Protein AF-A0A9P0FHR4-F1 (afdb_monomer)

Nearest PDB structures (foldseek):
  8edc-assembly1_A  TM=9.581E-01  e=1.449E-04  Caenorhabditis elegans
  2iep-assembly1_A  TM=9.322E-01  e=1.226E-04  Rattus norvegicus
  5k6x-assembly1_B  TM=8.510E-01  e=6.176E-04  Mus musculus
  5k6z-assembly1_A  TM=7.476E-01  e=3.536E-04  Mus musculus
  5k6z-assembly1_B  TM=7.997E-01  e=9.125E-04  Mus musculus

Mean predicted aligned error: 11.98 Å

Solvent-accessible surface area (backbone atoms only — not comparable to full-atom values): 7770 Å² total; per-residue (Å²): 92,76,50,78,42,56,73,72,91,50,90,67,71,49,50,64,52,46,24,51,65,92,42,75,59,72,74,55,100,41,32,44,71,46,97,77,44,30,40,37,40,45,88,72,44,58,83,67,39,44,39,36,30,44,35,33,39,34,101,89,47,76,48,71,39,60,61,44,36,35,46,35,49,74,46,80,44,69,69,82,82,79,92,83,71,93,73,86,83,86,80,83,94,79,88,78,70,99,81,72,84,86,38,71,45,77,50,68,48,78,45,73,55,92,53,99,47,91,56,50,80,129

Secondary structure (DSSP, 8-state):
-EE---PPP-SSPPEEEEEETTEEPPP-SSEEE-TTS-EEE-S--GGG-EEEEEEEEETTEEEEPPPEEEEEEEEEEETT------S---S------TT----EEEEEEEEEE--S-SS---

Organism: Brassicogethes aeneus (NCBI:txid1431903)

pLDDT: mean 75.58, std 17.42, range [40.25, 94.06]

Sequence (122 aa):
MELKCMPPAGMPPPRVYWLRGDQVLQSDTAVLVTSEGHLLIGQARTQDTGNYTCVAENIASKRTAPISQIIVYGEFVYLGCDDDYSGEMDRFCPSIPSFIYSGCVGVVYIEESDDDSGGMKR

InterPro domains:
  IPR003598 Immunoglobulin subtype 2 [SM00408] (2-61)
  IPR007110 Immunoglobulin-like domain [PS50835] (1-68)
  IPR013098 Immunoglobulin I-set [PF07679] (9-66)
  IPR013783 Immunoglobulin-like fold [G3DSA:2.60.40.10] (1-79)
  IPR036179 Immunoglobulin-like domain superfamily [SSF48726] (2-65)

Radius of gyration: 21.6 Å; Cα contacts (8 Å, |Δi|>4): 205; chains: 1; bounding box: 49×24×68 Å

Structure (mmCIF, N/CA/C/O backbone):
data_AF-A0A9P0FHR4-F1
#
_entry.id   AF-A0A9P0FHR4-F1
#
loop_
_atom_site.group_PDB
_atom_site.id
_atom_site.type_symbol
_atom_site.label_atom_id
_atom_site.label_alt_id
_atom_site.label_comp_id
_atom_site.label_asym_id
_atom_site.label_entity_id
_atom_site.label_seq_id
_atom_site.pdbx_PDB_ins_code
_atom_site.Cartn_x
_atom_site.Cartn_y
_atom_site.Cartn_z
_atom_site.occupancy
_atom_site.B_iso_or_equiv
_atom_site.auth_seq_id
_atom_site.auth_comp_id
_atom_site.auth_asym_id
_atom_site.auth_atom_id
_atom_site.pdbx_PDB_model_num
ATOM 1 N N . MET A 1 1 ? 1.863 4.533 9.992 1.00 84.12 1 MET A N 1
ATOM 2 C CA . MET A 1 1 ? 2.567 3.309 9.557 1.00 84.12 1 MET A CA 1
ATOM 3 C C . MET A 1 1 ? 3.262 3.591 8.235 1.00 84.12 1 MET A C 1
ATOM 5 O O . MET A 1 1 ? 2.707 4.345 7.442 1.00 84.12 1 MET A O 1
ATOM 9 N N . GLU A 1 2 ? 4.447 3.025 8.011 1.00 87.38 2 GLU A N 1
ATOM 10 C CA . GLU A 1 2 ? 5.198 3.140 6.754 1.00 87.38 2 GLU A CA 1
ATOM 11 C C . GLU A 1 2 ? 5.593 1.743 6.265 1.00 87.38 2 GLU A C 1
ATOM 13 O O . GLU A 1 2 ? 6.237 1.008 7.008 1.00 87.38 2 GLU A O 1
ATOM 18 N N . LEU A 1 3 ? 5.256 1.400 5.019 1.00 88.38 3 LEU A N 1
ATOM 19 C CA . LEU A 1 3 ? 5.796 0.225 4.338 1.00 88.38 3 LEU A CA 1
ATOM 20 C C . LEU A 1 3 ? 6.875 0.638 3.344 1.00 88.38 3 LEU A C 1
ATOM 22 O O . LEU A 1 3 ? 6.661 1.458 2.439 1.00 88.38 3 LEU A O 1
ATOM 26 N N . LYS A 1 4 ? 8.049 0.029 3.495 1.00 89.75 4 LYS A N 1
ATOM 27 C CA . LYS A 1 4 ? 9.199 0.328 2.652 1.00 89.75 4 LYS A CA 1
ATOM 28 C C . LYS A 1 4 ? 9.130 -0.462 1.354 1.00 89.75 4 LYS A C 1
ATOM 30 O O . LYS A 1 4 ? 8.929 -1.667 1.359 1.00 89.75 4 LYS A O 1
ATOM 35 N N . CYS A 1 5 ? 9.370 0.217 0.236 1.00 88.44 5 CYS A N 1
ATOM 36 C CA . CYS A 1 5 ? 9.595 -0.424 -1.044 1.00 88.44 5 CYS A CA 1
ATOM 37 C C . CYS A 1 5 ? 10.885 0.117 -1.641 1.00 88.44 5 CYS A C 1
ATOM 39 O O . CYS A 1 5 ? 11.068 1.325 -1.742 1.00 88.44 5 CYS A O 1
ATOM 41 N N . MET A 1 6 ? 11.782 -0.790 -2.015 1.00 87.38 6 MET A N 1
ATOM 42 C CA . MET A 1 6 ? 13.066 -0.462 -2.625 1.00 87.38 6 MET A CA 1
ATOM 43 C C . MET A 1 6 ? 13.123 -1.123 -4.005 1.00 87.38 6 MET A C 1
ATOM 45 O O . MET A 1 6 ? 13.546 -2.278 -4.113 1.00 87.38 6 MET A O 1
ATOM 49 N N . PRO A 1 7 ? 12.639 -0.448 -5.063 1.00 85.31 7 PRO A N 1
ATOM 50 C CA . PRO A 1 7 ? 12.713 -0.987 -6.412 1.00 85.31 7 PRO A CA 1
ATOM 51 C C . PRO A 1 7 ? 14.176 -1.060 -6.886 1.00 85.31 7 PRO A C 1
ATOM 53 O O . PRO A 1 7 ? 14.978 -0.177 -6.569 1.00 85.31 7 PRO A O 1
ATOM 56 N N . PRO A 1 8 ? 14.552 -2.074 -7.683 1.00 84.62 8 PRO A N 1
ATOM 57 C CA . PRO A 1 8 ? 15.861 -2.098 -8.316 1.00 84.62 8 PRO A CA 1
ATOM 58 C C . PRO A 1 8 ? 15.988 -0.948 -9.321 1.00 84.62 8 PRO A C 1
ATOM 60 O O . PRO A 1 8 ? 15.018 -0.560 -9.977 1.00 84.62 8 PRO A O 1
ATOM 63 N N . ALA A 1 9 ? 17.205 -0.427 -9.477 1.00 84.81 9 ALA A N 1
ATOM 64 C CA . ALA A 1 9 ? 17.486 0.556 -10.512 1.00 84.81 9 ALA A CA 1
ATOM 65 C C . ALA A 1 9 ? 17.239 -0.051 -11.904 1.00 84.81 9 ALA A C 1
ATOM 67 O O . ALA A 1 9 ? 17.644 -1.179 -12.188 1.00 84.81 9 ALA A O 1
ATOM 68 N N . GLY A 1 10 ? 16.592 0.715 -12.777 1.00 84.75 10 GLY A N 1
ATOM 69 C CA . GLY A 1 10 ? 16.316 0.335 -14.158 1.00 84.75 10 GLY A CA 1
ATOM 70 C C . GLY A 1 10 ? 16.445 1.538 -15.084 1.00 84.75 10 GLY A C 1
ATOM 71 O O . GLY A 1 10 ? 16.337 2.681 -14.641 1.00 84.75 10 GLY A O 1
ATOM 72 N N . MET A 1 11 ? 16.683 1.279 -16.371 1.00 87.88 11 MET A N 1
ATOM 73 C CA . MET A 1 11 ? 16.581 2.291 -17.422 1.00 87.88 11 MET A CA 1
ATOM 74 C C . MET A 1 11 ? 15.514 1.873 -18.440 1.00 87.88 11 MET A C 1
ATOM 76 O O . MET A 1 11 ? 15.664 0.819 -19.060 1.00 87.88 11 MET A O 1
ATOM 80 N N . PRO A 1 12 ? 14.450 2.668 -18.649 1.00 91.69 12 PRO A N 1
ATOM 81 C CA . PRO A 1 12 ? 14.036 3.839 -17.859 1.00 91.69 12 PRO A CA 1
ATOM 82 C C . PRO A 1 12 ? 13.782 3.541 -16.361 1.00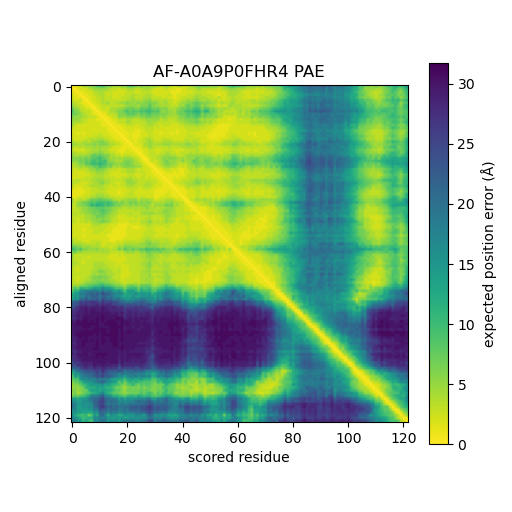 91.69 12 PRO A C 1
ATOM 84 O O . PRO A 1 12 ? 13.609 2.377 -15.998 1.00 91.69 12 PRO A O 1
ATOM 87 N N . PRO A 1 13 ? 13.766 4.553 -15.473 1.00 89.00 13 PRO A N 1
ATOM 88 C CA . PRO A 1 13 ? 13.394 4.352 -14.073 1.00 89.00 13 PRO A CA 1
ATOM 89 C C . PRO A 1 13 ? 12.004 3.705 -13.957 1.00 89.00 13 PRO A C 1
ATOM 91 O O . PRO A 1 13 ? 11.081 4.149 -14.647 1.00 89.00 13 PRO A O 1
ATOM 94 N N . PRO A 1 14 ? 11.827 2.666 -13.120 1.00 91.38 14 PRO A N 1
ATOM 95 C CA . PRO A 1 14 ? 10.532 2.025 -12.968 1.00 91.38 14 PRO A CA 1
ATOM 96 C C . PRO A 1 14 ? 9.549 2.941 -12.245 1.00 91.38 14 PRO A C 1
ATOM 98 O O . PRO A 1 14 ? 9.893 3.642 -11.293 1.00 91.38 14 PRO A O 1
ATOM 101 N N . ARG A 1 15 ? 8.290 2.885 -12.667 1.00 91.44 15 ARG A N 1
ATOM 102 C CA . ARG A 1 15 ? 7.177 3.457 -11.923 1.00 91.44 15 ARG A CA 1
ATOM 103 C C . ARG A 1 15 ? 6.841 2.534 -10.758 1.00 91.44 15 ARG A C 1
ATOM 105 O O . ARG A 1 15 ? 6.624 1.342 -10.965 1.00 91.44 15 ARG A O 1
ATOM 112 N N . VAL A 1 16 ? 6.755 3.099 -9.558 1.00 92.44 16 VAL A N 1
ATOM 113 C CA . VAL A 1 16 ? 6.353 2.377 -8.347 1.00 92.44 16 VAL A CA 1
ATOM 114 C C . VAL A 1 16 ? 4.892 2.663 -8.026 1.00 92.44 16 VAL A C 1
ATOM 116 O O . VAL A 1 16 ? 4.447 3.809 -8.097 1.00 92.44 16 VAL A O 1
ATOM 119 N N . TYR A 1 17 ? 4.143 1.622 -7.682 1.00 93.00 17 TYR A N 1
ATOM 120 C CA . TYR A 1 17 ? 2.783 1.720 -7.164 1.00 93.00 17 TYR A CA 1
ATOM 121 C C . TYR A 1 17 ? 2.497 0.583 -6.186 1.00 93.00 17 TYR A C 1
ATOM 123 O O . TYR A 1 17 ? 3.181 -0.438 -6.180 1.00 93.00 17 TYR A O 1
ATOM 131 N N . TRP A 1 18 ? 1.470 0.765 -5.363 1.00 94.06 18 TRP A N 1
ATOM 132 C CA . TRP A 1 18 ? 1.045 -0.225 -4.383 1.00 94.06 18 TRP A CA 1
ATOM 133 C C . TRP A 1 18 ? -0.278 -0.862 -4.792 1.00 94.06 18 TRP A C 1
ATOM 135 O O . TRP A 1 18 ? -1.147 -0.211 -5.375 1.00 94.06 18 TRP A O 1
ATOM 145 N N . LEU A 1 19 ? -0.420 -2.141 -4.476 1.00 93.38 19 LEU A N 1
ATOM 146 C CA . LEU A 1 19 ? -1.657 -2.897 -4.568 1.00 93.38 19 LEU A CA 1
ATOM 147 C C . LEU A 1 19 ? -2.160 -3.204 -3.157 1.00 93.38 19 LEU A C 1
ATOM 149 O O . LEU A 1 19 ? -1.352 -3.449 -2.260 1.00 93.38 19 LEU A O 1
ATOM 153 N N . ARG A 1 20 ? -3.482 -3.216 -2.980 1.00 91.81 20 ARG A N 1
ATOM 154 C CA . ARG A 1 20 ? -4.157 -3.817 -1.825 1.00 91.81 20 ARG A CA 1
ATOM 155 C C . ARG A 1 20 ? -4.970 -5.007 -2.323 1.00 91.81 20 ARG A C 1
ATOM 157 O O . ARG A 1 20 ? -5.973 -4.824 -3.014 1.00 91.81 20 ARG A O 1
ATOM 164 N N . GLY A 1 21 ? -4.501 -6.215 -2.025 1.00 90.50 21 GLY A N 1
ATOM 165 C CA . GLY A 1 21 ? -4.891 -7.421 -2.749 1.00 90.50 21 GLY A CA 1
ATOM 166 C C . GLY A 1 21 ? -4.494 -7.281 -4.219 1.00 90.50 21 GLY A C 1
ATOM 167 O O . GLY A 1 21 ? -3.329 -7.045 -4.524 1.00 90.50 21 GLY A O 1
ATOM 168 N N . ASP A 1 22 ? -5.479 -7.327 -5.114 1.00 89.56 22 ASP A N 1
ATOM 169 C CA . ASP A 1 22 ? -5.262 -7.224 -6.565 1.00 89.56 22 ASP A CA 1
ATOM 170 C C . ASP A 1 22 ? -5.556 -5.830 -7.141 1.00 89.56 22 ASP A C 1
ATOM 172 O O . ASP A 1 22 ? -5.438 -5.603 -8.348 1.00 89.56 22 ASP A O 1
ATOM 176 N N . GLN A 1 23 ? -5.969 -4.876 -6.303 1.00 92.94 23 GLN A N 1
ATOM 177 C CA . GLN A 1 23 ? -6.408 -3.562 -6.758 1.00 92.94 23 GLN A CA 1
ATOM 178 C C . GLN A 1 23 ? -5.345 -2.496 -6.517 1.00 92.94 23 GLN A C 1
ATOM 180 O O . GLN A 1 23 ? -4.762 -2.420 -5.436 1.00 92.94 23 GLN A O 1
ATOM 185 N N . VAL A 1 24 ? -5.120 -1.643 -7.523 1.00 92.06 24 VAL A N 1
ATOM 186 C CA . VAL A 1 24 ? -4.216 -0.494 -7.396 1.00 92.06 24 VAL A CA 1
ATOM 187 C C . VAL A 1 24 ? -4.729 0.426 -6.302 1.00 92.06 24 VAL A C 1
ATOM 189 O O . VAL A 1 24 ? -5.854 0.925 -6.363 1.00 92.06 24 VAL A O 1
ATOM 192 N N . LEU A 1 25 ? -3.879 0.639 -5.305 1.00 91.00 25 LEU A N 1
ATOM 193 C CA . LEU A 1 25 ? -4.146 1.519 -4.190 1.00 91.00 25 LEU A CA 1
ATOM 194 C C . LEU A 1 25 ? -4.224 2.955 -4.708 1.00 91.00 25 LEU A C 1
ATOM 196 O O . LEU A 1 25 ? -3.278 3.469 -5.309 1.00 91.00 25 LEU A O 1
ATOM 200 N N . GLN A 1 26 ? -5.363 3.598 -4.487 1.00 87.94 26 GLN A N 1
ATOM 201 C CA . GLN A 1 26 ? -5.518 5.017 -4.767 1.00 87.94 26 GLN A CA 1
ATOM 202 C C . GLN A 1 26 ? -5.098 5.804 -3.533 1.00 87.94 26 GLN A C 1
ATOM 204 O O . GLN A 1 26 ? -5.468 5.447 -2.416 1.00 87.94 26 GLN A O 1
ATOM 209 N N . SER A 1 27 ? -4.318 6.861 -3.738 1.00 83.81 27 SER A N 1
ATOM 210 C CA . SER A 1 27 ? -3.985 7.789 -2.662 1.00 83.81 27 SER A CA 1
ATOM 211 C C . SER A 1 27 ? -5.249 8.495 -2.178 1.00 83.81 27 SER A C 1
ATOM 213 O O . SER A 1 27 ? -5.996 9.037 -2.998 1.00 83.81 27 SER A O 1
ATOM 215 N N . ASP A 1 28 ? -5.453 8.534 -0.869 1.00 83.06 28 ASP A N 1
ATOM 216 C CA . ASP A 1 28 ? -6.521 9.286 -0.214 1.00 83.06 28 ASP A CA 1
ATOM 217 C C . ASP A 1 28 ? -5.945 10.103 0.960 1.00 83.06 28 ASP A C 1
ATOM 219 O O . ASP A 1 28 ? -4.733 10.282 1.080 1.00 83.06 28 ASP A O 1
ATOM 223 N N . THR A 1 29 ? -6.802 10.655 1.819 1.00 82.00 29 THR A N 1
ATOM 224 C CA . THR A 1 29 ? -6.357 11.441 2.982 1.00 82.00 29 THR A CA 1
ATOM 225 C C . THR A 1 29 ? -5.599 10.598 4.019 1.00 82.00 29 THR A C 1
ATOM 227 O O . THR A 1 29 ? -4.792 11.137 4.773 1.00 82.00 29 THR A O 1
ATOM 230 N N . ALA A 1 30 ? -5.864 9.293 4.074 1.00 83.06 30 ALA A N 1
ATOM 231 C CA . ALA A 1 30 ? -5.264 8.350 5.011 1.00 83.06 30 ALA A CA 1
ATOM 232 C C . ALA A 1 30 ? -4.051 7.623 4.408 1.00 83.06 30 ALA A C 1
ATOM 234 O O . ALA A 1 30 ? -3.200 7.137 5.143 1.00 83.06 30 ALA A O 1
ATOM 235 N N . VAL A 1 31 ? -3.937 7.551 3.083 1.00 88.81 31 VAL A N 1
ATOM 236 C CA . VAL A 1 31 ? -2.978 6.700 2.380 1.00 88.81 31 VAL A CA 1
ATOM 237 C C . VAL A 1 31 ? -2.221 7.492 1.319 1.00 88.81 31 VAL A C 1
ATOM 239 O O . VAL A 1 31 ? -2.804 8.012 0.367 1.00 88.81 31 VAL A O 1
ATOM 242 N N . LEU A 1 32 ? -0.895 7.537 1.437 1.00 90.94 32 LEU A N 1
ATOM 243 C CA . LEU A 1 32 ? -0.014 8.314 0.564 1.00 90.94 32 LEU A CA 1
ATOM 244 C C . LEU A 1 32 ? 1.171 7.473 0.092 1.00 90.94 32 LEU A C 1
ATOM 246 O O . LEU A 1 32 ? 1.815 6.799 0.887 1.00 90.94 32 LEU A O 1
ATOM 250 N N . VAL A 1 33 ? 1.500 7.554 -1.198 1.00 90.75 33 VAL A N 1
ATOM 251 C CA . VAL A 1 33 ? 2.732 6.967 -1.748 1.00 90.75 33 VAL A CA 1
ATOM 252 C C . VAL A 1 33 ? 3.758 8.081 -1.923 1.00 90.75 33 VAL A C 1
ATOM 254 O O . VAL A 1 33 ? 3.484 9.076 -2.594 1.00 90.75 33 VAL A O 1
ATOM 257 N N . THR A 1 34 ? 4.927 7.940 -1.301 1.00 90.38 34 THR A N 1
ATOM 258 C CA . THR A 1 34 ? 5.999 8.938 -1.378 1.00 90.38 34 THR A CA 1
ATOM 259 C C . THR A 1 34 ? 6.683 8.912 -2.744 1.00 90.38 34 THR A C 1
ATOM 261 O O . THR A 1 34 ? 6.570 7.948 -3.503 1.00 90.38 34 THR A O 1
ATOM 264 N N . SER A 1 35 ? 7.459 9.953 -3.055 1.00 86.62 35 SER A N 1
ATOM 265 C CA . SER A 1 35 ? 8.295 9.986 -4.265 1.00 86.62 35 SER A CA 1
ATOM 266 C C . SER A 1 35 ? 9.344 8.872 -4.310 1.00 86.62 35 SER A C 1
ATOM 268 O O . SER A 1 35 ? 9.797 8.506 -5.389 1.00 86.62 35 SER A O 1
ATOM 270 N N . GLU A 1 36 ? 9.725 8.336 -3.150 1.00 86.12 36 GLU A N 1
ATOM 271 C CA . GLU A 1 36 ? 10.655 7.209 -3.019 1.00 86.12 36 GLU A CA 1
ATOM 272 C C . GLU A 1 36 ? 9.955 5.851 -3.214 1.00 86.12 36 GLU A C 1
ATOM 274 O O . GLU A 1 36 ? 10.614 4.824 -3.341 1.00 86.12 36 GLU A O 1
ATOM 279 N N . GLY A 1 37 ? 8.618 5.838 -3.291 1.00 88.75 37 GLY A N 1
ATOM 280 C CA . GLY A 1 37 ? 7.812 4.629 -3.456 1.00 88.75 37 GLY A CA 1
ATOM 281 C C . GLY A 1 37 ? 7.372 3.984 -2.141 1.00 88.75 37 GLY A C 1
ATOM 282 O O . GLY A 1 37 ? 6.780 2.905 -2.171 1.00 88.75 37 GLY A O 1
ATOM 283 N N . HIS A 1 38 ? 7.623 4.623 -0.995 1.00 90.62 38 HIS A N 1
ATOM 284 C CA . HIS A 1 38 ? 7.146 4.168 0.313 1.00 90.62 38 HIS A CA 1
ATOM 285 C C . HIS A 1 38 ? 5.648 4.411 0.460 1.00 90.62 38 HIS A C 1
ATOM 287 O O . HIS A 1 38 ? 5.130 5.415 -0.029 1.00 90.62 38 HIS A O 1
ATOM 293 N N . LEU A 1 39 ? 4.954 3.502 1.140 1.00 91.31 39 LEU A N 1
ATOM 294 C CA . LEU A 1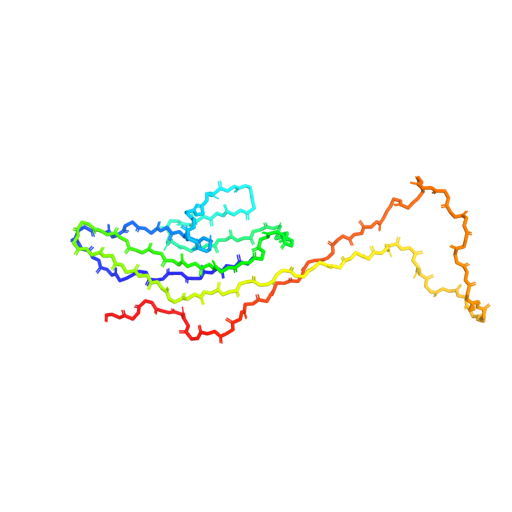 39 ? 3.542 3.671 1.454 1.00 91.31 39 LEU A CA 1
ATOM 295 C C . LEU A 1 39 ? 3.380 4.173 2.883 1.00 91.31 39 LEU A C 1
ATOM 297 O O . LEU A 1 39 ? 3.801 3.509 3.823 1.00 91.31 39 LEU A O 1
ATOM 301 N N . LEU A 1 40 ? 2.720 5.311 3.044 1.00 90.75 40 LEU A N 1
ATOM 302 C CA . LEU A 1 40 ? 2.361 5.895 4.326 1.00 90.75 40 LEU A CA 1
ATOM 303 C C . LEU A 1 40 ? 0.865 5.712 4.559 1.00 90.75 40 LEU A C 1
ATOM 305 O O . LEU A 1 40 ? 0.052 6.138 3.742 1.00 90.75 40 LEU A O 1
ATOM 309 N N . ILE A 1 41 ? 0.512 5.107 5.690 1.00 88.62 41 ILE A N 1
ATOM 310 C CA . ILE A 1 41 ? -0.870 4.968 6.155 1.00 88.62 41 ILE A CA 1
ATOM 311 C C . ILE A 1 41 ? -0.996 5.742 7.472 1.00 88.62 41 ILE A C 1
ATOM 313 O O . ILE A 1 41 ? -0.405 5.367 8.494 1.00 88.62 41 ILE A O 1
ATOM 317 N N . GLY A 1 42 ? -1.720 6.856 7.431 1.00 85.56 42 GLY A N 1
ATOM 318 C CA . GLY A 1 42 ? -2.097 7.703 8.557 1.00 85.56 42 GLY A CA 1
ATOM 319 C C . GLY A 1 42 ? -3.574 7.529 8.906 1.00 85.56 42 GLY A C 1
ATOM 320 O O . GLY A 1 42 ? -4.384 7.240 8.037 1.00 85.56 42 GLY A O 1
ATOM 321 N N . GLN A 1 43 ? -3.925 7.701 10.186 1.00 82.25 43 GLN A N 1
ATOM 322 C CA . GLN A 1 43 ? -5.291 7.466 10.687 1.00 82.25 43 GLN A CA 1
ATOM 323 C C . GLN A 1 43 ? -5.859 6.112 10.228 1.00 82.25 43 GLN A C 1
ATOM 325 O O . GLN A 1 43 ? -6.954 6.046 9.671 1.00 82.25 43 GLN A O 1
ATOM 330 N N . ALA A 1 44 ? -5.082 5.041 10.431 1.00 82.69 44 ALA A N 1
ATOM 331 C CA . ALA A 1 44 ? -5.475 3.706 10.004 1.00 82.69 44 ALA A CA 1
ATOM 332 C C . ALA A 1 44 ? -6.850 3.335 10.570 1.00 82.69 44 ALA A C 1
ATOM 334 O O . ALA A 1 44 ? -7.147 3.561 11.744 1.00 82.69 44 ALA A O 1
ATOM 335 N N . ARG A 1 45 ? -7.684 2.757 9.716 1.00 84.81 45 ARG A N 1
ATOM 336 C CA . ARG A 1 45 ? -9.010 2.241 10.045 1.00 84.81 45 ARG A CA 1
ATOM 337 C C . ARG A 1 45 ? -8.966 0.728 9.973 1.00 84.81 45 ARG A C 1
ATOM 339 O O . ARG A 1 45 ? -8.184 0.155 9.225 1.00 84.81 45 ARG A O 1
ATOM 346 N N . THR A 1 46 ? -9.883 0.064 10.665 1.00 83.81 46 THR A N 1
ATOM 347 C CA . THR A 1 46 ? -10.034 -1.400 10.572 1.00 83.81 46 THR A CA 1
ATOM 348 C C . THR A 1 46 ? -10.226 -1.887 9.127 1.00 83.81 46 THR A C 1
ATOM 350 O O . THR A 1 46 ? -9.806 -2.987 8.778 1.00 83.81 46 THR A O 1
ATOM 353 N N . GLN A 1 47 ? -10.784 -1.032 8.263 1.00 84.00 47 GLN A N 1
ATOM 354 C CA . GLN A 1 47 ? -10.969 -1.239 6.818 1.00 84.00 47 GLN A CA 1
ATOM 355 C C . GLN A 1 47 ? -9.669 -1.210 6.000 1.00 84.00 47 GLN A C 1
ATOM 357 O O . GLN A 1 47 ? -9.660 -1.646 4.850 1.00 84.00 47 GLN A O 1
ATOM 362 N N . ASP A 1 48 ? -8.588 -0.681 6.570 1.00 87.00 48 ASP A N 1
ATOM 363 C CA . ASP A 1 48 ? -7.264 -0.668 5.952 1.00 87.00 48 ASP A CA 1
ATOM 364 C C . ASP A 1 48 ? -6.524 -1.997 6.184 1.00 87.00 48 ASP A C 1
ATOM 366 O O . ASP A 1 48 ? -5.449 -2.204 5.636 1.00 87.00 48 ASP A O 1
ATOM 370 N N . THR A 1 49 ? -7.116 -2.937 6.931 1.00 88.44 49 THR A N 1
ATOM 371 C CA . THR A 1 49 ? -6.636 -4.323 7.001 1.00 88.44 49 THR A CA 1
ATOM 372 C C . THR A 1 49 ? -6.605 -4.942 5.609 1.00 88.44 49 THR A C 1
ATOM 374 O O . THR A 1 49 ? -7.601 -4.927 4.880 1.00 88.44 49 THR A O 1
ATOM 377 N N . GLY A 1 50 ? -5.474 -5.531 5.238 1.00 90.38 50 GLY A N 1
ATOM 378 C CA . GLY A 1 50 ? -5.332 -6.190 3.953 1.00 90.38 50 GLY A CA 1
ATOM 379 C C . GLY A 1 50 ? -3.897 -6.532 3.593 1.00 90.38 50 GLY A C 1
ATOM 380 O O . GLY A 1 50 ? -2.953 -6.285 4.337 1.00 90.38 50 GLY A O 1
ATOM 381 N N . ASN A 1 51 ? -3.752 -7.103 2.403 1.00 92.19 51 ASN A N 1
ATOM 382 C CA . ASN A 1 51 ? -2.472 -7.528 1.860 1.00 92.19 51 ASN A CA 1
ATOM 383 C C . ASN A 1 51 ? -1.929 -6.428 0.958 1.00 92.19 51 ASN A C 1
ATOM 385 O O . ASN A 1 51 ? -2.531 -6.132 -0.073 1.00 92.19 51 ASN A O 1
ATOM 389 N N . TYR A 1 52 ? -0.812 -5.823 1.336 1.00 91.38 52 TYR A N 1
ATOM 390 C CA . TYR A 1 52 ? -0.186 -4.750 0.583 1.00 91.38 52 TYR A CA 1
ATOM 391 C C . TYR A 1 52 ? 0.985 -5.289 -0.222 1.00 91.38 52 TYR A C 1
ATOM 393 O O . TYR A 1 52 ? 1.750 -6.142 0.226 1.00 91.38 52 TYR A O 1
ATOM 401 N N . THR A 1 53 ? 1.119 -4.812 -1.453 1.00 91.88 53 THR A N 1
ATOM 402 C CA . THR A 1 53 ? 2.167 -5.287 -2.354 1.00 91.88 53 THR A CA 1
ATOM 403 C C . THR A 1 53 ? 2.719 -4.142 -3.176 1.00 91.88 53 THR A C 1
ATOM 405 O O . THR A 1 53 ? 1.977 -3.455 -3.877 1.00 91.88 53 THR A O 1
ATOM 408 N N . CYS A 1 54 ? 4.033 -3.951 -3.118 1.00 92.69 54 CYS A N 1
ATOM 409 C CA . CYS A 1 54 ? 4.702 -2.972 -3.957 1.00 92.69 54 CYS A CA 1
ATOM 410 C C . CYS A 1 54 ? 4.999 -3.552 -5.341 1.00 92.69 54 CYS A C 1
ATOM 412 O O . CYS A 1 54 ? 5.508 -4.667 -5.472 1.00 92.69 54 CYS A O 1
ATOM 414 N N . VAL A 1 55 ? 4.742 -2.767 -6.381 1.00 92.56 55 VAL A N 1
ATOM 415 C CA . VAL A 1 55 ? 5.032 -3.121 -7.766 1.00 92.56 55 VAL A CA 1
ATOM 416 C C . VAL A 1 55 ? 5.896 -2.041 -8.395 1.00 92.56 55 VAL A C 1
ATOM 418 O O . VAL A 1 55 ? 5.562 -0.858 -8.361 1.00 92.56 55 VAL A O 1
ATOM 421 N N . ALA A 1 56 ? 7.003 -2.468 -8.993 1.00 92.88 56 ALA A N 1
ATOM 422 C CA . ALA A 1 56 ? 7.914 -1.636 -9.759 1.00 92.88 56 ALA A CA 1
ATOM 423 C C . ALA A 1 56 ? 7.875 -2.080 -11.223 1.00 92.88 56 ALA A C 1
ATOM 425 O O . ALA A 1 56 ? 8.219 -3.219 -11.551 1.00 92.88 56 ALA A O 1
ATOM 426 N N . GLU A 1 57 ? 7.437 -1.189 -12.106 1.00 92.00 57 GLU A N 1
ATOM 427 C CA . GLU A 1 57 ? 7.180 -1.511 -13.505 1.00 92.00 57 GLU A CA 1
ATOM 428 C C . GLU A 1 57 ? 7.815 -0.491 -14.445 1.00 92.00 57 GLU A C 1
ATOM 430 O O . GLU A 1 57 ? 7.662 0.721 -14.302 1.00 92.00 57 GLU A O 1
ATOM 435 N N . ASN A 1 58 ? 8.527 -1.006 -15.434 1.00 90.88 58 ASN A N 1
ATOM 436 C CA . ASN A 1 58 ? 9.130 -0.274 -16.528 1.00 90.88 58 ASN A CA 1
ATOM 437 C C . ASN A 1 58 ? 8.826 -1.004 -17.848 1.00 90.88 58 ASN A C 1
ATOM 439 O O . ASN A 1 58 ? 8.476 -2.181 -17.849 1.00 90.88 58 ASN A O 1
ATOM 443 N N . ILE A 1 59 ? 9.048 -0.345 -18.987 1.00 92.00 59 ILE A N 1
ATOM 444 C CA . ILE A 1 59 ? 8.868 -0.921 -20.330 1.00 92.00 59 ILE A CA 1
ATOM 445 C C . ILE A 1 59 ? 9.645 -2.229 -20.546 1.00 92.00 59 ILE A C 1
ATOM 447 O O . ILE A 1 59 ? 9.260 -3.038 -21.382 1.00 92.00 59 ILE A O 1
ATOM 451 N N . ALA A 1 60 ? 10.741 -2.430 -19.809 1.00 88.50 60 ALA A N 1
ATOM 452 C CA . ALA A 1 60 ? 11.592 -3.609 -19.921 1.00 88.50 60 ALA A CA 1
ATOM 453 C C . ALA A 1 60 ? 11.265 -4.701 -18.890 1.00 88.50 60 ALA A C 1
ATOM 455 O O . ALA A 1 60 ? 11.621 -5.860 -19.097 1.00 88.50 60 ALA A O 1
ATOM 456 N N . SER A 1 61 ? 10.650 -4.353 -17.756 1.00 87.62 61 SER A N 1
ATOM 457 C CA . SER A 1 61 ? 10.474 -5.292 -16.648 1.00 87.62 61 SER A CA 1
ATOM 458 C C . SER A 1 61 ? 9.363 -4.895 -15.683 1.00 87.62 61 SER A C 1
ATOM 460 O O . SER A 1 61 ? 9.134 -3.723 -15.402 1.00 87.62 61 SER A O 1
ATOM 462 N N . LYS A 1 62 ? 8.726 -5.914 -15.104 1.00 90.88 62 LYS A N 1
ATOM 463 C CA . LYS A 1 62 ? 7.824 -5.793 -13.960 1.00 90.88 62 LYS A CA 1
ATOM 464 C C . LYS A 1 62 ? 8.361 -6.640 -12.811 1.00 90.88 62 LYS A C 1
ATOM 466 O O . LYS A 1 62 ? 8.779 -7.786 -13.015 1.00 90.88 62 LYS A O 1
ATOM 471 N N . ARG A 1 63 ? 8.406 -6.058 -11.618 1.00 88.94 63 ARG A N 1
ATOM 472 C CA . ARG A 1 63 ? 8.845 -6.702 -10.380 1.00 88.94 63 ARG A CA 1
ATOM 473 C C . ARG A 1 63 ? 7.830 -6.407 -9.287 1.00 88.94 63 ARG A C 1
ATOM 475 O O . ARG A 1 63 ? 7.351 -5.282 -9.176 1.00 88.94 63 ARG A O 1
ATOM 482 N N . THR A 1 64 ? 7.532 -7.419 -8.490 1.00 90.38 64 THR A N 1
ATOM 483 C CA . THR A 1 64 ? 6.526 -7.367 -7.431 1.00 90.38 64 THR A CA 1
ATOM 484 C C . THR A 1 64 ? 7.184 -7.827 -6.142 1.00 90.38 64 THR A C 1
ATOM 486 O O . THR A 1 64 ? 7.827 -8.878 -6.129 1.00 90.38 64 THR A O 1
ATOM 489 N N . ALA A 1 65 ? 7.082 -7.008 -5.099 1.00 89.00 65 ALA A N 1
ATOM 490 C CA . ALA A 1 65 ? 7.602 -7.340 -3.783 1.00 89.00 65 ALA A CA 1
ATOM 491 C C . ALA A 1 65 ? 6.741 -8.450 -3.165 1.00 89.00 65 ALA A C 1
ATOM 493 O O . ALA A 1 65 ? 5.599 -8.638 -3.597 1.00 89.00 65 ALA A O 1
ATOM 494 N N . PRO A 1 66 ? 7.247 -9.202 -2.181 1.00 87.81 66 PRO A N 1
ATOM 495 C CA . PRO A 1 66 ? 6.391 -10.141 -1.484 1.00 87.81 66 PRO A CA 1
ATOM 496 C C . PRO A 1 66 ? 5.353 -9.395 -0.628 1.00 87.81 66 PRO A C 1
ATOM 498 O O . PRO A 1 66 ? 5.408 -8.172 -0.460 1.00 87.81 66 PRO A O 1
ATOM 501 N N . ILE A 1 67 ? 4.321 -10.124 -0.214 1.00 88.62 67 ILE A N 1
ATOM 502 C CA . ILE A 1 67 ? 3.119 -9.543 0.382 1.00 88.62 67 ILE A CA 1
ATOM 503 C C . ILE A 1 67 ? 3.419 -9.115 1.821 1.00 88.62 67 ILE A C 1
ATOM 505 O O . ILE A 1 67 ? 3.785 -9.952 2.636 1.00 88.62 67 ILE A O 1
ATOM 509 N N . SER A 1 68 ? 3.162 -7.847 2.143 1.00 88.88 68 SER A N 1
ATOM 510 C CA . SER A 1 68 ? 3.099 -7.358 3.524 1.00 88.88 68 SER A CA 1
ATOM 511 C C . SER A 1 68 ? 1.639 -7.325 3.956 1.00 88.88 68 SER A C 1
ATOM 513 O O . SER A 1 68 ? 0.871 -6.467 3.508 1.00 88.88 68 SER A O 1
ATOM 515 N N . GLN A 1 69 ? 1.215 -8.272 4.791 1.00 89.12 69 GLN A N 1
ATOM 516 C CA . GLN A 1 69 ? -0.130 -8.238 5.353 1.00 89.12 69 GLN A CA 1
ATOM 517 C C . GLN A 1 69 ? -0.164 -7.299 6.563 1.00 89.12 69 GLN A C 1
ATOM 519 O O . GLN A 1 69 ? 0.626 -7.416 7.497 1.00 89.12 69 GLN A O 1
ATOM 524 N N . ILE A 1 70 ? -1.094 -6.347 6.512 1.00 88.62 70 ILE A N 1
ATOM 525 C CA . ILE A 1 70 ? -1.371 -5.403 7.587 1.00 88.62 70 ILE A CA 1
ATOM 526 C C . ILE A 1 70 ? -2.693 -5.799 8.226 1.00 88.62 70 ILE A C 1
ATOM 528 O O . ILE A 1 70 ? -3.710 -5.909 7.534 1.00 88.62 70 ILE A O 1
ATOM 532 N N . ILE A 1 71 ? -2.690 -5.951 9.545 1.00 86.62 71 ILE A N 1
ATOM 533 C CA . ILE A 1 71 ? -3.893 -6.192 10.335 1.00 86.62 71 ILE A CA 1
ATOM 534 C C . ILE A 1 71 ? -4.129 -4.992 11.238 1.00 86.62 71 ILE A C 1
ATOM 536 O O . ILE A 1 71 ? -3.249 -4.579 11.990 1.00 86.62 71 ILE A O 1
ATOM 540 N N . VAL A 1 72 ? -5.321 -4.411 11.131 1.00 87.38 72 VAL A N 1
ATOM 541 C CA . VAL A 1 72 ? -5.715 -3.223 11.879 1.00 87.38 72 VAL A CA 1
ATOM 542 C C . VAL A 1 72 ? -6.829 -3.591 12.857 1.00 87.38 72 VAL A C 1
ATOM 544 O O . VAL A 1 72 ? -7.981 -3.783 12.460 1.00 87.38 72 VAL A O 1
ATOM 547 N N . TYR A 1 73 ? -6.496 -3.672 14.143 1.00 81.81 73 TYR A N 1
ATOM 548 C CA . TYR A 1 73 ? -7.455 -3.940 15.215 1.00 81.81 73 TYR A CA 1
ATOM 549 C C . TYR A 1 73 ? -8.012 -2.631 15.761 1.00 81.81 73 TYR A C 1
ATOM 551 O O . TYR A 1 73 ? -7.266 -1.678 15.967 1.00 81.81 73 TYR A O 1
ATOM 559 N N . GLY A 1 74 ? -9.319 -2.584 16.011 1.00 75.12 74 GLY A N 1
ATOM 560 C CA . GLY A 1 74 ? -9.971 -1.444 16.651 1.00 75.12 74 GLY A CA 1
ATOM 561 C C . GLY A 1 74 ? -10.484 -1.817 18.035 1.00 75.12 74 GLY A C 1
ATOM 562 O O . GLY A 1 74 ? -11.158 -2.836 18.180 1.00 75.12 74 GLY A O 1
ATOM 563 N N . GLU A 1 75 ? -10.217 -0.967 19.021 1.00 72.75 75 GLU A N 1
ATOM 564 C CA . GLU A 1 75 ? -10.807 -1.037 20.355 1.00 72.75 75 GLU A CA 1
ATOM 565 C C . GLU A 1 75 ? -11.626 0.231 20.617 1.00 72.75 75 GLU A C 1
ATOM 567 O O . GLU A 1 75 ? -11.153 1.352 20.414 1.00 72.75 75 GLU A O 1
ATOM 572 N N . PHE A 1 76 ? -12.879 0.056 21.041 1.00 63.03 76 PHE A N 1
ATOM 573 C CA . PHE A 1 76 ? -13.733 1.159 21.472 1.00 63.03 76 PHE A CA 1
ATOM 574 C C . PHE A 1 76 ? -13.658 1.265 22.990 1.00 63.03 76 PHE A C 1
ATOM 576 O O . PHE A 1 76 ? -14.252 0.451 23.696 1.00 63.03 76 PHE A O 1
ATOM 583 N N . VAL A 1 77 ? -12.943 2.275 23.481 1.00 59.41 77 VAL A N 1
ATOM 584 C CA . VAL A 1 77 ? -12.830 2.544 24.915 1.00 59.41 77 VAL A CA 1
ATOM 585 C C . VAL A 1 77 ? -13.779 3.677 25.278 1.00 59.41 77 VAL A C 1
ATOM 587 O O . VAL A 1 77 ? -13.798 4.728 24.631 1.00 59.41 77 VAL A O 1
ATOM 590 N N . TYR A 1 78 ? -14.578 3.467 26.320 1.00 57.47 78 TYR A N 1
ATOM 591 C CA . TYR A 1 78 ? -15.394 4.522 26.908 1.00 57.47 78 TYR A CA 1
ATOM 592 C C . TYR A 1 78 ? -14.522 5.330 27.870 1.00 57.47 78 TYR A C 1
ATOM 594 O O . TYR A 1 78 ? -14.097 4.815 28.902 1.00 57.47 78 TYR A O 1
ATOM 602 N N . LEU A 1 79 ? -14.250 6.594 27.543 1.00 55.28 79 LEU A N 1
ATOM 603 C CA . LEU A 1 79 ? -13.658 7.521 28.505 1.00 55.28 79 LEU A CA 1
ATOM 604 C C . LEU A 1 79 ? -14.735 7.893 29.534 1.00 55.28 79 LEU A C 1
ATOM 606 O O . LEU A 1 79 ? -15.738 8.507 29.168 1.00 55.28 79 LEU A O 1
ATOM 610 N N . GLY A 1 80 ? -14.548 7.501 30.797 1.00 57.19 80 GLY A N 1
ATOM 611 C CA . GLY A 1 80 ? -15.457 7.876 31.889 1.00 57.19 80 GLY A CA 1
ATOM 612 C C . GLY A 1 80 ? -15.760 6.812 32.948 1.00 57.19 80 GLY A C 1
ATOM 613 O O . GLY A 1 80 ? -16.676 7.025 33.737 1.00 57.19 80 GLY A O 1
ATOM 614 N N . CYS A 1 81 ? -15.033 5.695 32.998 1.00 55.03 81 CYS A N 1
ATOM 615 C CA . CYS A 1 81 ? -15.031 4.817 34.172 1.00 55.03 81 CYS A CA 1
ATOM 616 C C . CYS A 1 81 ? -13.754 5.076 34.982 1.00 55.03 81 CYS A C 1
ATOM 618 O O . CYS A 1 81 ? -12.864 4.237 34.989 1.00 55.03 81 CYS A O 1
ATOM 620 N N . ASP A 1 82 ? -13.617 6.258 35.584 1.00 56.28 82 ASP A N 1
ATOM 621 C CA . ASP A 1 82 ? -12.526 6.501 36.532 1.00 56.28 82 ASP A CA 1
ATOM 622 C C . ASP A 1 82 ? -12.891 5.894 37.902 1.00 56.28 82 ASP A C 1
ATOM 624 O O . ASP A 1 82 ? -13.926 6.206 38.496 1.00 56.28 82 ASP A O 1
ATOM 628 N N . ASP A 1 83 ? -12.030 4.983 38.354 1.00 55.59 83 ASP A N 1
ATOM 629 C CA . ASP A 1 83 ? -12.077 4.181 39.576 1.00 55.59 83 ASP A CA 1
ATOM 630 C C . ASP A 1 83 ? -11.959 4.997 40.888 1.00 55.59 83 ASP A C 1
ATOM 632 O O . ASP A 1 83 ? -10.867 5.160 41.431 1.00 55.59 83 ASP A O 1
ATOM 636 N N . ASP A 1 84 ? -13.078 5.429 41.480 1.00 53.88 84 ASP A N 1
ATOM 637 C CA . ASP A 1 84 ? -13.169 5.674 42.935 1.00 53.88 84 ASP A CA 1
ATOM 638 C C . ASP A 1 84 ? -14.528 5.207 43.473 1.00 53.88 84 ASP A C 1
ATOM 640 O O . ASP A 1 84 ? -15.466 5.978 43.660 1.00 53.88 84 ASP A O 1
ATOM 644 N N . TYR A 1 85 ? -14.667 3.901 43.695 1.00 45.69 85 TYR A N 1
ATOM 645 C CA . TYR A 1 85 ? -15.655 3.401 44.646 1.00 45.69 85 TYR A CA 1
ATOM 646 C C . TYR A 1 85 ? -15.129 2.119 45.279 1.00 45.69 85 TYR A C 1
ATOM 648 O O . TYR A 1 85 ? -15.221 1.014 44.743 1.00 45.69 85 TYR A O 1
ATOM 656 N N . SER A 1 86 ? -14.531 2.283 46.453 1.00 46.16 86 SER A N 1
ATOM 657 C CA . SER A 1 86 ? -14.357 1.198 47.403 1.00 46.16 86 SER A CA 1
ATOM 658 C C . SER A 1 86 ? -15.707 0.508 47.633 1.00 46.16 86 SER A C 1
ATOM 660 O O . SER A 1 86 ? -16.591 1.080 48.268 1.00 46.16 86 SER A O 1
ATOM 662 N N . GLY A 1 87 ? -15.839 -0.727 47.156 1.00 50.25 87 GLY A N 1
ATOM 663 C CA . GLY A 1 87 ? -16.912 -1.635 47.552 1.00 50.25 87 GLY A CA 1
ATOM 664 C C . GLY A 1 87 ? -18.050 -1.767 46.542 1.00 50.25 87 GLY A C 1
ATOM 665 O O . GLY A 1 87 ? -18.902 -0.898 46.429 1.00 50.25 87 GLY A O 1
ATOM 666 N N . GLU A 1 88 ? -18.073 -2.939 45.906 1.00 54.94 88 GLU A N 1
ATOM 667 C CA . GLU A 1 88 ? -19.283 -3.688 45.552 1.00 54.94 88 GLU A CA 1
ATOM 668 C C . GLU A 1 88 ? -20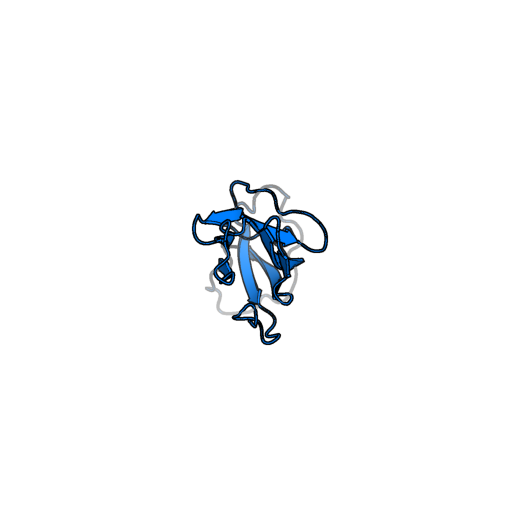.290 -2.998 44.616 1.00 54.94 88 GLU A C 1
ATOM 670 O O . GLU A 1 88 ? -21.248 -2.381 45.062 1.00 54.94 88 GLU A O 1
ATOM 675 N N . MET A 1 89 ? -20.156 -3.215 43.302 1.00 43.16 89 MET A N 1
ATOM 676 C CA . MET A 1 89 ? -21.344 -3.296 42.443 1.00 43.16 89 MET A CA 1
ATOM 677 C C . MET A 1 89 ? -21.089 -4.194 41.234 1.00 43.16 89 MET A C 1
ATOM 679 O O . MET A 1 89 ? -20.801 -3.780 40.114 1.00 43.16 89 MET A O 1
ATOM 683 N N . ASP A 1 90 ? -21.194 -5.481 41.515 1.00 48.62 90 ASP A N 1
ATOM 684 C CA . ASP A 1 90 ? -21.374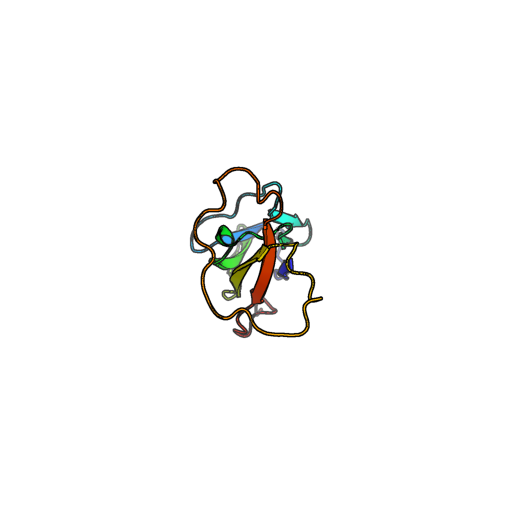 -6.520 40.527 1.00 48.62 90 ASP A CA 1
ATOM 685 C C . ASP A 1 90 ? -22.788 -6.357 39.924 1.00 48.62 90 ASP A C 1
ATOM 687 O O . ASP A 1 90 ? -23.786 -6.426 40.643 1.00 48.62 90 ASP A O 1
ATOM 691 N N . ARG A 1 91 ? -22.848 -6.228 38.590 1.00 49.38 91 ARG A N 1
ATOM 692 C CA . ARG A 1 91 ? -24.023 -6.382 37.703 1.00 49.38 91 ARG A CA 1
ATOM 693 C C . ARG A 1 91 ? -24.890 -5.141 37.462 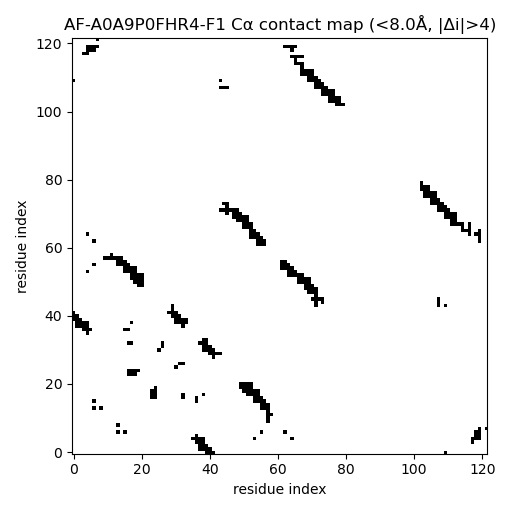1.00 49.38 91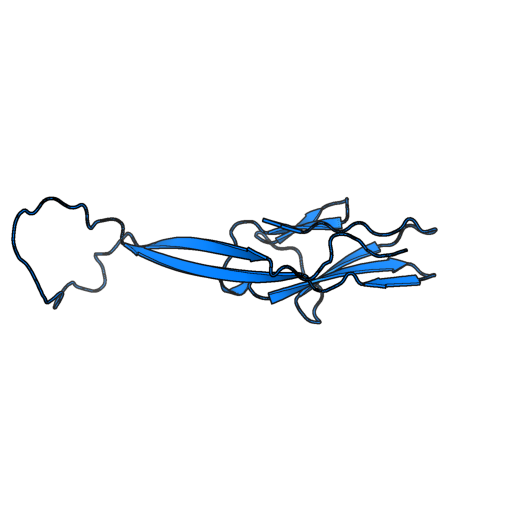 ARG A C 1
ATOM 695 O O . ARG A 1 91 ? -25.290 -4.421 38.365 1.00 49.38 91 ARG A O 1
ATOM 702 N N . PHE A 1 92 ? -25.300 -5.059 36.192 1.00 42.31 92 PHE A N 1
ATOM 703 C CA . PHE A 1 92 ? -26.367 -4.232 35.629 1.00 42.31 92 PHE A CA 1
ATOM 704 C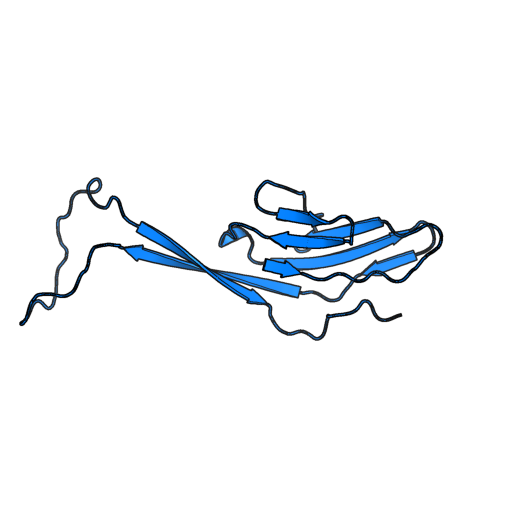 C . PHE A 1 92 ? -26.001 -2.769 35.286 1.00 42.31 92 PHE A C 1
ATOM 706 O O . PHE A 1 92 ? -26.174 -1.859 36.083 1.00 42.31 92 PHE A O 1
ATOM 713 N N . CYS A 1 93 ? -25.700 -2.523 34.000 1.00 40.25 93 CYS A N 1
ATOM 714 C CA . CYS A 1 93 ? -26.065 -1.268 33.321 1.00 40.25 93 CYS A CA 1
ATOM 715 C C . CYS A 1 93 ? -27.379 -1.440 32.523 1.00 40.25 93 CYS A C 1
ATOM 717 O O . CYS A 1 93 ? -27.341 -1.578 31.300 1.00 40.25 93 CYS A O 1
ATOM 719 N N . PRO A 1 94 ? -28.568 -1.474 33.154 1.00 48.66 94 PRO A N 1
ATOM 720 C CA . PRO A 1 94 ? -29.822 -1.269 32.469 1.00 48.66 94 PRO A CA 1
ATOM 721 C C . PRO A 1 94 ? -30.138 0.229 32.545 1.00 48.66 94 PRO A C 1
ATOM 723 O O . PRO A 1 94 ? -29.978 0.858 33.586 1.00 48.66 94 PRO A O 1
ATOM 726 N N . SER A 1 95 ? -30.653 0.788 31.453 1.00 42.25 95 SER A N 1
ATOM 727 C CA . SER A 1 95 ? -31.315 2.104 31.387 1.00 42.25 95 SER A CA 1
ATOM 728 C C . SER A 1 95 ? -30.474 3.390 31.297 1.00 42.25 95 SER A C 1
ATOM 730 O O . SER A 1 95 ? -30.898 4.422 31.809 1.00 42.25 95 SER A O 1
ATOM 732 N N . ILE A 1 96 ? -29.373 3.412 30.537 1.00 48.19 96 ILE A N 1
ATOM 733 C CA . ILE A 1 96 ? -28.797 4.702 30.104 1.00 48.19 96 ILE A CA 1
ATOM 734 C C . ILE A 1 96 ? -29.366 5.063 28.716 1.00 48.19 96 ILE A C 1
ATOM 736 O O . ILE A 1 96 ? -29.207 4.277 27.779 1.00 48.19 96 ILE A O 1
ATOM 740 N N . PRO A 1 97 ? -30.079 6.199 28.554 1.00 43.12 97 PRO A N 1
ATOM 741 C CA . PRO A 1 97 ? -30.648 6.601 27.270 1.00 43.12 97 PRO A CA 1
ATOM 742 C C . PRO A 1 97 ? -29.547 6.856 26.232 1.00 43.12 97 PRO A C 1
ATOM 744 O O . PRO A 1 97 ? -28.482 7.386 26.545 1.00 43.12 97 PRO A O 1
ATOM 747 N N . SER A 1 98 ? -29.838 6.510 24.977 1.00 50.94 98 SER A N 1
ATOM 748 C CA . SER A 1 98 ? -28.935 6.424 23.815 1.00 50.94 98 SER A CA 1
ATOM 749 C C . SER A 1 98 ? -28.221 7.718 23.374 1.00 50.94 98 SER A C 1
ATOM 751 O O . SER A 1 98 ? -27.691 7.761 22.270 1.00 50.94 98 SER A O 1
ATOM 753 N N . PHE A 1 99 ? -28.210 8.778 24.189 1.00 44.88 99 PHE A N 1
ATOM 754 C CA . PHE A 1 99 ? -27.752 10.116 23.795 1.00 44.88 99 PHE A CA 1
ATOM 755 C C . PHE A 1 99 ? -26.725 10.773 24.740 1.00 44.88 99 PHE A C 1
ATOM 757 O O . PHE A 1 99 ? -26.316 11.893 24.451 1.00 44.88 99 PHE A O 1
ATOM 764 N N . ILE A 1 100 ? -26.285 10.128 25.837 1.00 48.84 100 ILE A N 1
ATOM 765 C CA . ILE A 1 100 ? -25.361 10.763 26.816 1.00 48.84 100 ILE A CA 1
ATOM 766 C C . ILE A 1 100 ? -23.932 10.174 26.834 1.00 48.84 100 ILE A C 1
ATOM 768 O O . ILE A 1 100 ? -23.030 10.810 27.370 1.00 48.84 100 ILE A O 1
ATOM 772 N N . TYR A 1 101 ? -23.636 9.056 26.160 1.00 46.22 101 TYR A N 1
ATOM 773 C CA . TYR A 1 101 ? -22.240 8.592 26.027 1.00 46.22 101 TYR A CA 1
ATOM 774 C C . TYR A 1 101 ? -21.497 9.322 24.903 1.00 46.22 101 TYR A C 1
ATOM 776 O O . TYR A 1 101 ? -21.162 8.765 23.860 1.00 46.22 101 TYR A O 1
ATOM 784 N N . SER A 1 102 ? -21.230 10.606 25.121 1.00 53.94 102 SER A N 1
ATOM 785 C CA . SER A 1 102 ? -20.299 11.374 24.300 1.00 53.94 102 SER A CA 1
ATOM 786 C C . SER A 1 102 ? -18.868 11.085 24.756 1.00 53.94 102 SER A C 1
ATOM 788 O O . SER A 1 102 ? -18.265 11.903 25.446 1.00 53.94 102 SER A O 1
ATOM 790 N N . GLY A 1 103 ? -18.329 9.916 24.401 1.00 54.53 103 GLY A N 1
ATOM 791 C CA . GLY A 1 103 ? -16.947 9.593 24.762 1.00 54.53 103 GLY A CA 1
ATOM 792 C C . GLY A 1 103 ? -16.406 8.225 24.353 1.00 54.53 103 GLY A C 1
ATOM 793 O O . GLY A 1 103 ? -15.517 7.730 25.037 1.00 54.53 103 GLY A O 1
ATOM 794 N N . CYS A 1 104 ? -16.903 7.593 23.283 1.00 56.44 104 CYS A N 1
ATOM 795 C CA . CYS A 1 104 ? -16.178 6.460 22.698 1.00 56.44 104 CYS A CA 1
ATOM 796 C C . CYS A 1 104 ? -14.936 6.995 21.980 1.00 56.44 104 CYS A C 1
ATOM 798 O O . CYS A 1 104 ? -15.064 7.682 20.964 1.00 56.44 104 CYS A O 1
ATOM 800 N N . VAL A 1 105 ? -13.744 6.676 22.477 1.00 58.88 105 VAL A N 1
ATOM 801 C CA . VAL A 1 105 ? -12.498 6.886 21.735 1.00 58.88 105 VAL A CA 1
ATOM 802 C C . VAL A 1 105 ? -12.119 5.573 21.068 1.00 58.88 105 VAL A C 1
ATOM 804 O O . VAL A 1 105 ? -12.047 4.530 21.714 1.00 58.88 105 VAL A O 1
ATOM 807 N N . GLY A 1 106 ? -11.916 5.625 19.752 1.00 60.25 106 GLY A N 1
ATOM 808 C CA . GLY A 1 106 ? -11.377 4.503 18.995 1.00 60.25 106 GLY A CA 1
ATOM 809 C C . GLY A 1 106 ? -9.856 4.518 19.075 1.00 60.25 106 GLY A C 1
ATOM 810 O O . GLY A 1 106 ? -9.231 5.448 18.564 1.00 60.25 106 GLY A O 1
ATOM 811 N N . VAL A 1 107 ? -9.267 3.502 19.697 1.00 64.94 107 VAL A N 1
ATOM 812 C CA . VAL A 1 107 ? -7.832 3.224 19.589 1.00 64.94 107 VAL A CA 1
ATOM 813 C C . VAL A 1 107 ? -7.652 2.158 18.519 1.00 64.94 107 VAL A C 1
ATOM 815 O O . VAL A 1 107 ? -8.455 1.232 18.404 1.00 64.94 107 VAL A O 1
ATOM 818 N N . VAL A 1 108 ? -6.626 2.319 17.691 1.00 75.50 108 VAL A N 1
ATOM 819 C CA . VAL A 1 108 ? -6.345 1.401 16.593 1.00 75.50 108 VAL A CA 1
ATOM 820 C C . VAL A 1 108 ? -4.920 0.882 16.726 1.00 75.50 108 VAL A C 1
ATOM 822 O O . VAL A 1 108 ? -3.985 1.669 16.880 1.00 75.50 108 VAL A O 1
ATOM 825 N N . TYR A 1 109 ? -4.763 -0.435 16.638 1.00 75.44 109 TYR A N 1
ATOM 826 C CA . TYR A 1 109 ? -3.480 -1.133 16.650 1.00 75.44 109 TYR A CA 1
ATOM 827 C C . TYR A 1 109 ? -3.196 -1.683 15.257 1.00 75.44 109 TYR A C 1
ATOM 829 O O . TYR A 1 109 ? -4.107 -2.168 14.589 1.00 75.44 109 TYR A O 1
ATOM 837 N N . ILE A 1 110 ? -1.945 -1.592 14.812 1.00 78.88 110 ILE A N 1
ATOM 838 C CA . ILE A 1 110 ? -1.518 -2.059 13.492 1.00 78.88 110 ILE A CA 1
ATOM 839 C C . ILE A 1 110 ? -0.427 -3.107 13.699 1.00 78.88 110 ILE A C 1
ATOM 841 O O . ILE A 1 110 ? 0.590 -2.802 14.318 1.00 78.88 110 ILE A O 1
ATOM 845 N N . GLU A 1 111 ? -0.630 -4.305 13.161 1.00 79.44 111 GLU A N 1
ATOM 846 C CA . GLU A 1 111 ? 0.383 -5.359 13.078 1.00 79.44 111 GLU A CA 1
ATOM 847 C C . GLU A 1 111 ? 0.779 -5.586 11.614 1.00 79.44 111 GLU A C 1
ATOM 849 O O . GLU A 1 111 ? -0.076 -5.602 10.726 1.00 79.44 111 GLU A O 1
ATOM 854 N N . GLU A 1 112 ? 2.077 -5.759 11.365 1.00 78.19 112 GLU A N 1
ATOM 855 C CA . GLU A 1 112 ? 2.605 -6.285 10.104 1.00 78.19 112 GLU A CA 1
ATOM 856 C C . GLU A 1 112 ? 2.926 -7.763 10.327 1.00 78.19 112 GLU A C 1
ATOM 858 O O . GLU A 1 112 ? 3.651 -8.103 11.259 1.00 78.19 112 GLU A O 1
ATOM 863 N N . SER A 1 113 ? 2.363 -8.657 9.518 1.00 70.00 113 SER A N 1
ATOM 864 C CA . SER A 1 113 ? 2.718 -10.073 9.594 1.00 70.00 113 SER A CA 1
ATOM 865 C C . SER A 1 113 ? 4.092 -10.287 8.951 1.00 70.00 113 SER A C 1
ATOM 867 O O . SER A 1 113 ? 4.248 -10.037 7.752 1.00 70.00 113 SER A O 1
ATOM 869 N N . ASP A 1 114 ? 5.064 -10.758 9.733 1.00 60.44 114 ASP A N 1
ATOM 870 C CA . ASP A 1 114 ? 6.428 -11.043 9.279 1.00 60.44 114 ASP A CA 1
ATOM 871 C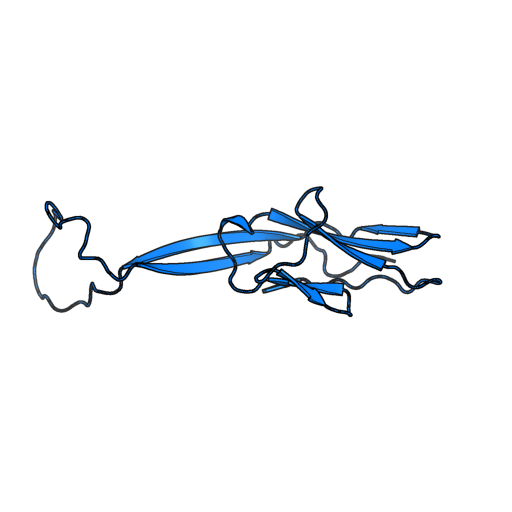 C . ASP A 1 114 ? 6.472 -12.210 8.272 1.00 60.44 114 ASP A C 1
ATOM 873 O O . ASP A 1 114 ? 6.629 -13.374 8.641 1.00 60.44 114 ASP A O 1
ATOM 877 N N . ASP A 1 115 ? 6.398 -11.893 6.981 1.00 57.12 115 ASP A N 1
ATOM 878 C CA . ASP A 1 115 ? 6.847 -12.762 5.891 1.00 57.12 115 ASP A CA 1
ATOM 879 C C . ASP A 1 115 ? 8.006 -12.022 5.183 1.00 57.12 115 ASP A C 1
ATOM 881 O O . ASP A 1 115 ? 7.794 -10.991 4.553 1.00 57.12 115 ASP A O 1
ATOM 885 N N . ASP A 1 116 ? 9.252 -12.474 5.386 1.00 52.09 116 ASP A N 1
ATOM 886 C CA . ASP A 1 116 ? 10.560 -11.951 4.903 1.00 52.09 116 ASP A CA 1
ATOM 887 C C . ASP A 1 116 ? 10.534 -11.071 3.623 1.00 52.09 116 ASP A C 1
ATOM 889 O O . ASP A 1 116 ? 10.774 -11.565 2.518 1.00 52.09 116 ASP A O 1
ATOM 893 N N . SER A 1 117 ? 10.280 -9.755 3.731 1.00 50.56 117 SER A N 1
ATOM 894 C CA . SER A 1 117 ? 10.013 -8.928 2.530 1.00 50.56 117 SER A CA 1
ATOM 895 C C . SER A 1 117 ? 10.541 -7.493 2.547 1.00 50.56 117 SER A C 1
ATOM 897 O O . SER A 1 117 ? 10.007 -6.619 1.873 1.00 50.56 117 SER A O 1
ATOM 899 N N . GLY A 1 118 ? 11.650 -7.222 3.235 1.00 49.94 118 GLY A N 1
ATOM 900 C CA . GLY A 1 118 ? 12.295 -5.900 3.199 1.00 49.94 118 GLY A CA 1
ATOM 901 C C . GLY A 1 118 ? 13.006 -5.543 1.882 1.00 49.94 118 GLY A C 1
ATOM 902 O O . GLY A 1 118 ? 13.634 -4.487 1.797 1.00 49.94 118 GLY A O 1
ATOM 903 N N . GLY A 1 119 ? 12.966 -6.393 0.849 1.00 54.72 119 GLY A N 1
ATOM 904 C CA . GLY A 1 119 ? 13.701 -6.129 -0.386 1.00 54.72 119 GLY A CA 1
ATOM 905 C C . GLY A 1 119 ? 13.175 -6.863 -1.611 1.00 54.72 119 GLY A C 1
ATOM 906 O O . GLY A 1 119 ? 13.008 -8.081 -1.610 1.00 54.72 119 GLY A O 1
ATOM 907 N N . MET A 1 120 ? 13.000 -6.112 -2.700 1.00 60.44 120 MET A N 1
ATOM 908 C CA . MET A 1 120 ? 12.838 -6.663 -4.041 1.00 60.44 120 MET A CA 1
ATOM 909 C C . MET A 1 120 ? 14.163 -7.351 -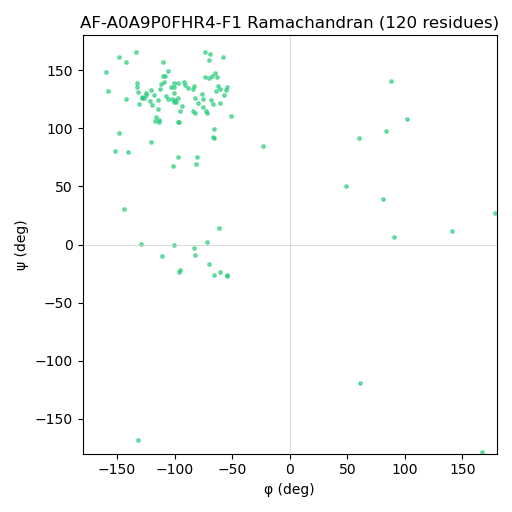4.425 1.00 60.44 120 MET A C 1
ATOM 911 O O . MET A 1 120 ? 15.144 -6.681 -4.756 1.00 60.44 120 MET A O 1
ATOM 915 N N . LYS A 1 121 ? 14.236 -8.682 -4.292 1.00 52.97 121 LYS A N 1
ATOM 916 C CA . LYS A 1 121 ? 15.449 -9.466 -4.597 1.00 52.97 121 LYS A CA 1
ATOM 917 C C . LYS A 1 121 ? 15.816 -9.266 -6.086 1.00 52.97 121 LYS A C 1
ATOM 919 O O . LYS A 1 121 ? 14.930 -9.232 -6.941 1.00 52.97 121 LYS A O 1
ATOM 924 N N . ARG A 1 122 ? 17.110 -9.019 -6.344 1.00 49.38 122 ARG A N 1
ATOM 925 C CA . ARG A 1 122 ? 17.675 -8.602 -7.647 1.00 49.38 122 ARG A CA 1
ATOM 926 C C . ARG A 1 122 ? 17.430 -9.618 -8.760 1.00 49.38 122 ARG A C 1
ATOM 928 O O . ARG A 1 122 ? 17.608 -10.821 -8.483 1.00 49.38 122 ARG A O 1
#

Foldseek 3Di:
DKDDAQDDQDVVFWDKFKDFVNHTDDDDPQWDQDPNRMIGGHPDDQVNFGWMKMWTDDPVDIFIFDTWGKGKDKDWDQPDPDDDDDDDDDDDPDDDDPPPSPGGDIDMDMDTDDDPTNYRDD